Protein AF-A0A3P6RT43-F1 (afdb_monomer)

Radius of gyration: 14.68 Å; Cα contacts (8 Å, |Δi|>4): 23; chains: 1; bounding box: 28×42×31 Å

Structure (mmCIF, N/CA/C/O backbone):
data_AF-A0A3P6RT43-F1
#
_entry.id   AF-A0A3P6RT43-F1
#
loop_
_atom_site.group_PDB
_atom_site.id
_atom_site.type_symbol
_atom_site.label_atom_id
_atom_site.label_alt_id
_atom_site.label_comp_id
_atom_site.label_asym_id
_atom_site.label_entity_id
_atom_site.label_seq_id
_atom_site.pdbx_PDB_ins_code
_atom_site.Cartn_x
_atom_site.Cartn_y
_atom_site.Cartn_z
_atom_site.occupancy
_atom_site.B_iso_or_equiv
_atom_site.auth_seq_id
_atom_site.auth_comp_id
_atom_site.auth_asym_id
_atom_site.auth_atom_id
_atom_site.pdbx_PDB_model_num
ATOM 1 N N . MET A 1 1 ? -15.070 -26.432 -20.904 1.00 39.81 1 MET A N 1
ATOM 2 C CA . MET A 1 1 ? -13.619 -26.193 -21.029 1.00 39.81 1 MET A CA 1
ATOM 3 C C . MET A 1 1 ? -13.363 -24.868 -20.346 1.00 39.81 1 MET A C 1
ATOM 5 O O . MET A 1 1 ? -13.881 -23.865 -20.817 1.00 39.81 1 MET A O 1
ATOM 9 N N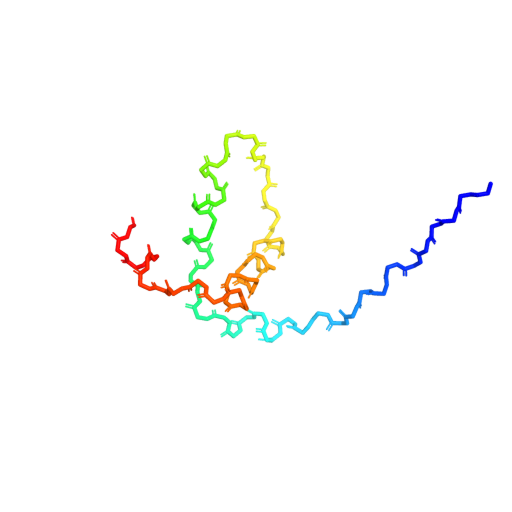 . SER A 1 2 ? -12.738 -24.894 -19.173 1.00 47.19 2 SER A N 1
ATOM 10 C CA . SER A 1 2 ? -12.395 -23.682 -18.429 1.00 47.19 2 SER A CA 1
ATOM 11 C C . SER A 1 2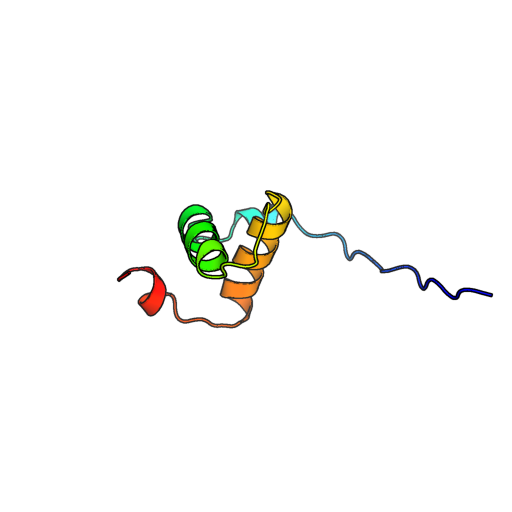 ? -11.170 -23.069 -19.102 1.00 47.19 2 SER A C 1
ATOM 13 O O . SER A 1 2 ? -10.124 -23.705 -19.139 1.00 47.19 2 SER A O 1
ATOM 15 N N . ASN A 1 3 ? -11.322 -21.895 -19.714 1.00 50.19 3 ASN A N 1
ATOM 16 C CA . ASN A 1 3 ? -10.193 -21.124 -20.226 1.00 50.19 3 ASN A CA 1
ATOM 17 C C . ASN A 1 3 ? -9.596 -20.353 -19.048 1.00 50.19 3 ASN A C 1
ATOM 19 O O . ASN A 1 3 ? -10.070 -19.274 -18.703 1.00 50.19 3 ASN A O 1
ATOM 23 N N . GLU A 1 4 ? -8.610 -20.944 -18.391 1.00 59.56 4 GLU A N 1
ATOM 24 C CA . GLU A 1 4 ? -7.730 -20.244 -17.461 1.00 59.56 4 GLU A CA 1
ATOM 25 C C . GLU A 1 4 ? -6.568 -19.667 -18.275 1.00 59.56 4 GLU A C 1
ATOM 27 O O . GLU A 1 4 ? -5.601 -20.356 -18.592 1.00 59.56 4 GLU A O 1
ATOM 32 N N . GLU A 1 5 ? -6.726 -18.417 -18.722 1.00 54.41 5 GLU A N 1
ATOM 33 C CA . GLU A 1 5 ? -5.644 -17.701 -19.395 1.00 54.41 5 GLU A CA 1
ATOM 34 C C . GLU A 1 5 ? -4.469 -17.529 -18.416 1.00 54.41 5 GLU A C 1
ATOM 36 O O . GLU A 1 5 ? -4.687 -17.140 -17.262 1.00 54.41 5 GLU A O 1
ATOM 41 N N . PRO A 1 6 ? -3.229 -17.841 -18.830 1.00 53.41 6 PRO A N 1
ATOM 42 C CA . PRO A 1 6 ? -2.068 -17.692 -17.973 1.00 53.41 6 PRO A CA 1
ATOM 43 C C . PRO A 1 6 ? -1.872 -16.205 -17.677 1.00 53.41 6 PRO A C 1
ATOM 45 O O . PRO A 1 6 ? -1.616 -15.407 -18.574 1.00 53.41 6 PRO A O 1
ATOM 48 N N . ILE A 1 7 ? -2.008 -15.831 -16.407 1.00 63.00 7 ILE A N 1
ATOM 49 C CA . ILE A 1 7 ? -1.641 -14.500 -15.934 1.00 63.00 7 ILE A CA 1
ATOM 50 C C . ILE A 1 7 ? -0.122 -14.400 -16.104 1.00 63.00 7 ILE A C 1
ATOM 52 O O . ILE A 1 7 ? 0.626 -15.009 -15.337 1.00 63.00 7 ILE A O 1
ATOM 56 N N . GLU A 1 8 ? 0.334 -13.685 -17.135 1.00 53.44 8 GLU A N 1
ATOM 57 C CA . GLU A 1 8 ? 1.737 -13.303 -17.279 1.00 53.44 8 GLU A CA 1
ATOM 58 C C . GLU A 1 8 ? 2.099 -12.417 -16.086 1.00 53.44 8 GLU A C 1
ATOM 60 O O . GLU A 1 8 ? 1.805 -11.223 -16.038 1.00 53.44 8 GLU A O 1
ATOM 65 N N . VAL A 1 9 ? 2.692 -13.036 -15.066 1.00 54.94 9 VAL A N 1
ATOM 66 C CA . VAL A 1 9 ? 3.344 -12.323 -13.974 1.00 54.94 9 VAL A CA 1
ATOM 67 C C . VAL A 1 9 ? 4.638 -11.751 -14.530 1.00 54.94 9 VAL A C 1
ATOM 69 O O . VAL A 1 9 ? 5.703 -12.358 -14.429 1.00 54.94 9 VAL A O 1
ATOM 72 N N . ASP A 1 10 ? 4.513 -10.596 -15.184 1.00 56.88 10 ASP A N 1
ATOM 73 C CA . ASP A 1 10 ? 5.635 -9.732 -15.534 1.00 56.88 10 ASP A CA 1
ATOM 74 C C . ASP A 1 10 ? 6.559 -9.683 -14.314 1.00 56.88 10 ASP A C 1
ATOM 76 O O . ASP A 1 10 ? 6.089 -9.434 -13.197 1.00 56.88 10 ASP A O 1
ATOM 80 N N . ALA A 1 11 ? 7.821 -10.081 -14.494 1.00 60.72 11 ALA A N 1
ATOM 81 C CA . ALA A 1 11 ? 8.724 -10.374 -13.390 1.00 60.72 11 ALA A CA 1
ATOM 82 C C . ALA A 1 11 ? 8.804 -9.145 -12.482 1.00 60.72 11 ALA A C 1
ATOM 84 O O . ALA A 1 11 ? 9.412 -8.134 -12.826 1.00 60.72 11 ALA A O 1
ATOM 85 N N . VAL A 1 12 ? 8.123 -9.220 -11.339 1.00 61.38 12 VAL A N 1
ATOM 86 C CA . VAL A 1 12 ? 8.008 -8.100 -10.418 1.00 61.38 12 VAL A CA 1
ATOM 87 C C . VAL A 1 12 ? 9.411 -7.790 -9.915 1.00 61.38 12 VAL A C 1
ATOM 89 O O . VAL A 1 12 ? 9.986 -8.578 -9.162 1.00 61.38 12 VAL A O 1
ATOM 92 N N . ASP A 1 13 ? 9.964 -6.653 -10.339 1.00 73.81 13 ASP A N 1
ATOM 93 C CA . ASP A 1 13 ? 11.274 -6.195 -9.890 1.00 73.81 13 ASP A CA 1
ATOM 94 C C . ASP A 1 13 ? 11.188 -5.816 -8.404 1.00 73.81 13 ASP A C 1
ATOM 96 O O . ASP A 1 13 ? 10.782 -4.717 -8.004 1.00 73.81 13 ASP A O 1
ATOM 100 N N . LEU A 1 14 ? 11.529 -6.793 -7.565 1.00 69.94 14 LEU A N 1
ATOM 101 C CA . LEU A 1 14 ? 11.518 -6.681 -6.115 1.00 69.94 14 LEU A CA 1
ATOM 102 C C . LEU A 1 14 ? 12.474 -5.584 -5.633 1.00 69.94 14 LEU A C 1
ATOM 104 O O . LEU A 1 14 ? 12.198 -4.926 -4.628 1.00 69.94 14 LEU A O 1
ATOM 108 N N . GLU A 1 15 ? 13.573 -5.349 -6.346 1.00 76.06 15 GLU A N 1
ATOM 109 C CA . GLU A 1 15 ? 14.552 -4.321 -5.997 1.00 76.06 15 GLU A CA 1
ATOM 110 C C . GLU A 1 15 ? 13.931 -2.936 -6.181 1.00 76.06 15 GLU A C 1
ATOM 112 O O . GLU A 1 15 ? 14.053 -2.072 -5.311 1.00 76.06 15 GLU A O 1
ATOM 117 N N . ASP A 1 16 ? 13.166 -2.743 -7.250 1.00 75.75 16 ASP A N 1
ATOM 118 C CA . ASP A 1 16 ? 12.391 -1.526 -7.486 1.00 75.75 16 ASP A CA 1
ATOM 119 C C . ASP A 1 16 ? 11.188 -1.354 -6.551 1.00 75.75 16 ASP A C 1
ATOM 121 O O . ASP A 1 16 ? 10.750 -0.218 -6.312 1.00 75.75 16 ASP A O 1
ATOM 125 N N . MET A 1 17 ? 10.640 -2.437 -5.994 1.00 71.56 17 MET A N 1
ATOM 126 C CA . MET A 1 17 ? 9.644 -2.355 -4.918 1.00 71.56 17 MET A CA 1
ATOM 127 C C . MET A 1 17 ? 10.277 -1.907 -3.599 1.00 71.56 17 MET A C 1
ATOM 129 O O . MET A 1 17 ? 9.713 -1.057 -2.908 1.00 71.56 17 MET A O 1
ATOM 133 N N . LEU A 1 18 ? 11.458 -2.432 -3.266 1.00 72.25 18 LEU A N 1
ATOM 134 C CA . LEU A 1 18 ? 12.187 -2.103 -2.037 1.00 72.25 18 LEU A CA 1
ATOM 135 C C . LEU A 1 18 ? 12.754 -0.676 -2.043 1.00 72.25 18 LEU A C 1
ATOM 137 O O . LEU A 1 18 ? 12.930 -0.090 -0.978 1.00 72.25 18 LEU A O 1
ATOM 141 N N . LYS A 1 19 ? 12.976 -0.082 -3.223 1.00 77.44 19 LYS A N 1
ATOM 142 C CA . LYS A 1 19 ? 13.372 1.332 -3.383 1.00 77.44 19 LYS A CA 1
ATOM 143 C C . LYS A 1 19 ? 12.253 2.335 -3.055 1.00 77.44 19 LYS A C 1
ATOM 145 O O . LYS A 1 19 ? 12.485 3.543 -3.110 1.00 77.44 19 LYS A O 1
ATOM 150 N N . CYS A 1 20 ? 11.037 1.888 -2.729 1.00 74.12 20 CYS A N 1
ATOM 151 C CA . CYS A 1 20 ? 9.965 2.799 -2.332 1.00 74.12 20 CYS A CA 1
ATOM 152 C C . CYS A 1 20 ? 10.264 3.438 -0.968 1.00 74.12 20 CYS A C 1
ATOM 154 O O . CYS A 1 20 ? 10.299 2.759 0.051 1.00 74.12 20 CYS A O 1
ATOM 156 N N . ASN A 1 21 ? 10.374 4.768 -0.928 1.00 77.38 21 ASN A N 1
ATOM 157 C CA . ASN A 1 21 ? 10.611 5.530 0.308 1.00 77.38 21 ASN A CA 1
ATOM 158 C C . ASN A 1 21 ? 9.383 5.625 1.236 1.00 77.38 21 ASN A C 1
ATOM 160 O O . ASN A 1 21 ? 9.414 6.335 2.242 1.00 77.38 21 ASN A O 1
ATOM 164 N N . LEU A 1 22 ? 8.279 4.954 0.900 1.00 80.94 22 LEU A N 1
ATOM 165 C CA . LEU A 1 22 ? 7.051 5.025 1.676 1.00 80.94 22 LEU A CA 1
ATOM 166 C C . LEU A 1 22 ? 7.103 4.003 2.827 1.00 80.94 22 LEU A C 1
ATOM 168 O O . LEU A 1 22 ? 7.325 2.815 2.583 1.00 80.94 22 LEU A O 1
ATOM 172 N N . PRO A 1 23 ? 6.872 4.414 4.085 1.00 86.50 23 PRO A N 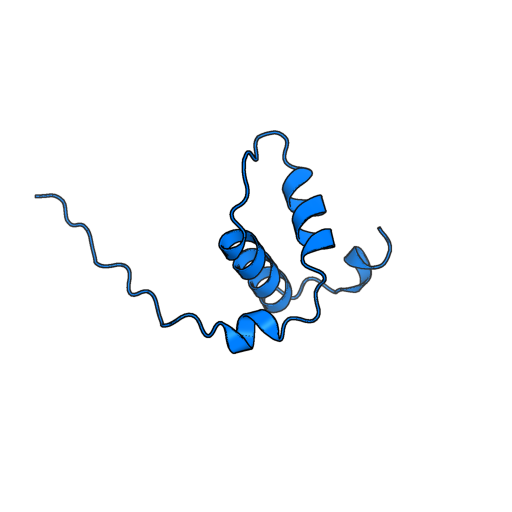1
ATOM 173 C CA . PRO A 1 23 ? 6.927 3.494 5.212 1.00 86.50 23 PRO A CA 1
ATOM 174 C C . PRO A 1 23 ? 5.787 2.471 5.133 1.00 86.50 23 PRO A C 1
ATOM 176 O O . PRO A 1 23 ? 4.616 2.795 5.351 1.00 86.50 23 PRO A O 1
ATOM 179 N N . THR A 1 24 ? 6.137 1.205 4.903 1.00 87.31 24 THR A N 1
ATOM 180 C CA . THR A 1 24 ? 5.191 0.074 4.824 1.00 87.31 24 THR A CA 1
ATOM 181 C C . THR A 1 24 ? 4.324 -0.057 6.079 1.00 87.31 24 THR A C 1
ATOM 183 O O . THR A 1 24 ? 3.164 -0.459 6.008 1.00 87.31 24 THR A O 1
ATOM 186 N N . SER A 1 25 ? 4.835 0.356 7.243 1.00 88.69 25 SER A N 1
ATOM 187 C CA . SER A 1 25 ? 4.077 0.409 8.497 1.00 88.69 25 SER A CA 1
ATOM 188 C C . SER A 1 25 ? 2.894 1.384 8.442 1.00 88.69 25 SER A C 1
ATOM 190 O O . SER A 1 25 ? 1.835 1.083 8.997 1.00 88.69 25 SER A O 1
ATOM 192 N N . ARG A 1 26 ? 3.035 2.529 7.760 1.00 88.50 26 ARG A N 1
ATOM 193 C CA . ARG A 1 26 ? 1.959 3.516 7.594 1.00 88.50 26 ARG A CA 1
ATOM 194 C C . ARG A 1 26 ? 0.915 3.019 6.608 1.00 88.50 26 ARG A C 1
ATOM 196 O O . ARG A 1 26 ? -0.272 3.106 6.913 1.00 88.50 26 ARG A O 1
ATOM 203 N N . VAL A 1 27 ? 1.364 2.428 5.502 1.00 89.81 27 VAL A N 1
ATOM 204 C CA . VAL A 1 27 ? 0.494 1.777 4.512 1.00 89.81 27 VAL A CA 1
ATOM 205 C C . VAL A 1 27 ? -0.339 0.686 5.186 1.00 89.81 27 VAL A C 1
ATOM 207 O O . VAL A 1 27 ? -1.561 0.687 5.086 1.00 89.81 27 VAL A O 1
ATOM 210 N N . LYS A 1 28 ? 0.290 -0.165 6.005 1.00 90.56 28 LYS A N 1
ATOM 211 C CA . LYS A 1 28 ? -0.398 -1.228 6.752 1.00 90.56 28 LYS A CA 1
ATOM 212 C C . LYS A 1 28 ? -1.476 -0.691 7.692 1.00 90.56 28 LYS A C 1
ATOM 214 O O . LYS A 1 28 ? -2.531 -1.306 7.816 1.00 90.56 28 LYS A O 1
ATOM 219 N N . LYS A 1 29 ? -1.219 0.432 8.372 1.00 91.81 29 LYS A N 1
ATOM 220 C CA . LYS A 1 29 ? -2.215 1.081 9.241 1.00 91.81 29 LYS A CA 1
ATOM 221 C C . LYS A 1 29 ? -3.416 1.594 8.446 1.00 91.81 29 LYS A C 1
ATOM 223 O O . LYS A 1 29 ? -4.527 1.478 8.940 1.00 91.81 29 LYS A O 1
ATOM 228 N N . ILE A 1 30 ? -3.195 2.123 7.242 1.00 91.50 30 ILE A N 1
ATOM 229 C CA . ILE A 1 30 ? -4.265 2.625 6.366 1.00 91.50 30 ILE A CA 1
ATOM 230 C C . ILE A 1 30 ? -5.116 1.479 5.846 1.00 91.50 30 ILE A C 1
ATOM 232 O O . ILE A 1 30 ? -6.332 1.550 5.945 1.00 91.50 30 ILE A O 1
ATOM 236 N N . CYS A 1 31 ? -4.492 0.397 5.376 1.00 90.38 31 CYS A N 1
ATOM 237 C CA . CYS A 1 31 ? -5.227 -0.794 4.955 1.00 90.38 31 CYS A CA 1
ATOM 238 C C . CYS A 1 31 ? -6.127 -1.326 6.085 1.00 90.38 31 CYS A C 1
ATOM 240 O O . CYS A 1 31 ? -7.253 -1.723 5.837 1.00 90.38 31 CYS A O 1
ATOM 242 N N . ARG A 1 32 ? -5.671 -1.260 7.343 1.00 91.75 32 ARG A N 1
ATOM 243 C CA . ARG A 1 32 ? -6.449 -1.671 8.526 1.00 91.75 32 ARG A CA 1
ATOM 244 C C . ARG A 1 32 ? -7.581 -0.723 8.936 1.00 91.75 32 ARG A C 1
ATOM 246 O O . ARG A 1 32 ? -8.262 -1.018 9.913 1.00 91.75 32 ARG A O 1
ATOM 253 N N . LEU A 1 33 ? -7.760 0.409 8.257 1.00 92.06 33 LEU A N 1
ATOM 254 C CA . LEU A 1 33 ? -8.962 1.227 8.440 1.00 92.06 33 LEU A CA 1
ATOM 255 C C . LEU A 1 33 ? -10.196 0.549 7.834 1.00 92.06 33 LEU A C 1
ATOM 257 O O . LEU A 1 33 ? -11.309 0.884 8.227 1.00 92.06 33 LEU A O 1
ATOM 261 N N . ASP A 1 34 ? -9.997 -0.398 6.915 1.00 91.75 34 ASP A N 1
ATOM 262 C CA . ASP A 1 34 ? -11.055 -1.257 6.402 1.00 91.75 34 ASP A CA 1
ATOM 263 C C . ASP A 1 34 ? -11.367 -2.370 7.428 1.00 91.75 34 ASP A C 1
ATOM 265 O O . ASP A 1 34 ? -10.488 -3.194 7.716 1.00 91.75 34 ASP A O 1
ATOM 269 N N . PRO A 1 35 ? -12.579 -2.392 8.017 1.00 92.00 35 PRO A N 1
ATOM 270 C CA . PRO A 1 35 ? -12.956 -3.373 9.032 1.00 92.00 35 PRO A CA 1
ATOM 271 C C . PRO A 1 35 ? -13.114 -4.794 8.477 1.00 92.00 35 PRO A C 1
ATOM 273 O O . PRO A 1 35 ? -13.018 -5.749 9.250 1.00 92.00 35 PRO A O 1
ATOM 276 N N . ASP A 1 36 ? -13.329 -4.943 7.169 1.00 95.12 36 ASP A N 1
ATOM 277 C CA . ASP A 1 36 ? -13.506 -6.242 6.517 1.00 95.12 36 ASP A CA 1
ATOM 278 C C . ASP A 1 36 ? -12.162 -6.846 6.078 1.00 95.12 36 ASP A C 1
ATOM 280 O O . ASP A 1 36 ? -12.077 -8.017 5.689 1.00 95.12 36 ASP A O 1
ATOM 284 N N . LEU A 1 37 ? -11.076 -6.072 6.175 1.00 88.94 37 LEU A N 1
ATOM 285 C CA . LEU A 1 37 ? -9.752 -6.533 5.799 1.00 88.94 37 LEU A CA 1
ATOM 286 C C . LEU A 1 37 ? -9.149 -7.442 6.878 1.00 88.94 37 LEU A C 1
ATOM 288 O O . LEU A 1 37 ? -8.741 -7.007 7.956 1.00 88.94 37 LEU A O 1
ATOM 292 N N . GLY A 1 38 ? -9.038 -8.729 6.543 1.00 90.31 38 GLY A N 1
ATOM 293 C CA . GLY A 1 38 ? -8.415 -9.748 7.385 1.00 90.31 38 GLY A CA 1
ATOM 294 C C . GLY A 1 38 ? -6.879 -9.690 7.413 1.00 90.31 38 GLY A C 1
ATOM 295 O O . GLY A 1 38 ? -6.247 -8.671 7.702 1.00 90.31 38 GLY A O 1
ATOM 296 N N . MET A 1 39 ? -6.234 -10.830 7.160 1.00 91.56 39 MET A N 1
ATOM 297 C CA . MET A 1 39 ? -4.771 -10.906 7.137 1.00 91.56 39 MET A CA 1
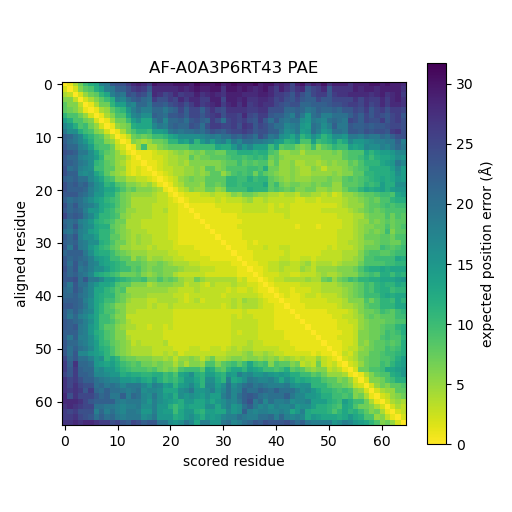ATOM 298 C C . MET A 1 39 ? -4.201 -10.307 5.847 1.00 91.56 39 MET A C 1
ATOM 300 O O . MET A 1 39 ? -4.594 -10.689 4.752 1.00 91.56 39 MET A O 1
ATOM 304 N N . ILE A 1 40 ? -3.220 -9.412 5.989 1.00 90.25 40 ILE A N 1
ATOM 305 C CA . ILE A 1 40 ? -2.460 -8.844 4.869 1.00 90.25 40 ILE A CA 1
ATOM 306 C C . ILE A 1 40 ? -1.118 -9.568 4.793 1.00 90.25 40 ILE A C 1
ATOM 308 O O . ILE A 1 40 ? -0.324 -9.493 5.739 1.00 90.25 40 ILE A O 1
ATOM 312 N N . ALA A 1 41 ? -0.870 -10.252 3.679 1.00 90.06 41 ALA A N 1
ATOM 313 C CA . ALA A 1 41 ? 0.423 -10.856 3.390 1.00 90.06 41 ALA A CA 1
ATOM 314 C C . ALA A 1 41 ? 1.499 -9.775 3.154 1.00 90.06 41 ALA A C 1
ATOM 316 O O . ALA A 1 41 ? 1.207 -8.647 2.747 1.00 90.06 41 ALA A O 1
ATOM 317 N N . SER A 1 42 ? 2.754 -10.086 3.477 1.00 86.75 42 SER A N 1
ATOM 318 C CA . SER A 1 42 ? 3.845 -9.100 3.441 1.00 86.75 42 SER A CA 1
ATOM 319 C C . SER A 1 42 ? 4.140 -8.584 2.029 1.00 86.75 42 SER A C 1
ATOM 321 O O . SER A 1 42 ? 4.454 -7.409 1.860 1.00 86.75 42 SER A O 1
ATOM 323 N N . ASP A 1 43 ? 4.011 -9.443 1.025 1.00 88.94 43 ASP A N 1
ATOM 324 C CA . ASP A 1 43 ? 4.131 -9.131 -0.401 1.00 88.94 43 ASP A CA 1
ATOM 325 C C . ASP A 1 43 ? 3.000 -8.214 -0.884 1.00 88.94 43 ASP A C 1
ATOM 327 O O . ASP A 1 43 ? 3.269 -7.181 -1.497 1.00 88.94 43 ASP A O 1
ATOM 331 N N . ALA A 1 44 ? 1.750 -8.507 -0.517 1.00 89.00 44 ALA A N 1
ATOM 332 C CA . ALA A 1 44 ? 0.595 -7.662 -0.816 1.00 89.00 44 ALA A CA 1
ATOM 333 C C . ALA A 1 44 ? 0.805 -6.226 -0.309 1.00 89.00 44 ALA A C 1
ATOM 335 O O . ALA A 1 44 ? 0.519 -5.258 -1.013 1.00 89.00 44 ALA A O 1
ATOM 336 N N . LEU A 1 45 ? 1.385 -6.071 0.884 1.00 89.31 45 LEU A N 1
ATOM 337 C CA . LEU A 1 45 ? 1.713 -4.758 1.436 1.00 89.31 45 LEU A CA 1
ATOM 338 C C . LEU A 1 45 ? 2.762 -4.008 0.598 1.00 89.31 45 LEU A C 1
ATOM 340 O O . LEU A 1 45 ? 2.647 -2.792 0.430 1.00 89.31 45 LEU A O 1
ATOM 344 N N . LEU A 1 46 ? 3.765 -4.702 0.055 1.00 87.69 46 LEU A N 1
ATOM 345 C CA . LEU A 1 46 ? 4.768 -4.102 -0.830 1.00 87.69 46 LEU A CA 1
ATOM 346 C C . LEU A 1 46 ? 4.137 -3.641 -2.153 1.00 87.69 46 LEU A C 1
ATOM 348 O O . LEU A 1 46 ? 4.438 -2.539 -2.615 1.00 87.69 46 LEU A O 1
ATOM 352 N N . PHE A 1 47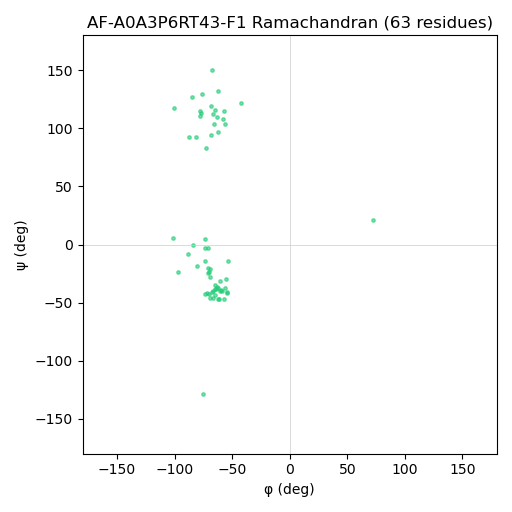 ? 3.211 -4.419 -2.724 1.00 88.19 47 PHE A N 1
ATOM 353 C CA . PHE A 1 47 ? 2.482 -4.033 -3.939 1.00 88.19 47 PHE A CA 1
ATOM 354 C C . PHE A 1 47 ? 1.634 -2.783 -3.730 1.00 88.19 47 PHE A C 1
ATOM 356 O O . PHE A 1 47 ? 1.721 -1.838 -4.515 1.00 88.19 47 PHE A O 1
ATOM 363 N N . VAL A 1 48 ? 0.881 -2.726 -2.630 1.00 88.25 48 VAL A N 1
ATOM 364 C CA . VAL A 1 48 ? 0.094 -1.537 -2.267 1.00 88.25 48 VAL A CA 1
ATOM 365 C C . VAL A 1 48 ? 1.006 -0.325 -2.067 1.00 88.25 48 VAL A C 1
ATOM 367 O O . VAL A 1 48 ? 0.693 0.780 -2.515 1.00 88.25 48 VAL A O 1
ATOM 370 N N . THR A 1 49 ? 2.169 -0.529 -1.447 1.00 88.12 49 THR A N 1
ATOM 371 C CA . THR A 1 49 ? 3.167 0.529 -1.237 1.00 88.12 49 THR A CA 1
ATOM 372 C C . THR A 1 49 ? 3.670 1.092 -2.573 1.00 88.12 49 THR A C 1
ATOM 374 O O . THR A 1 49 ? 3.667 2.310 -2.758 1.00 88.12 49 THR A O 1
ATOM 377 N N . LYS A 1 50 ? 4.024 0.233 -3.540 1.00 86.25 50 LYS A N 1
ATOM 378 C CA . LYS A 1 50 ? 4.457 0.651 -4.887 1.00 86.25 50 LYS A CA 1
ATOM 379 C C . LYS A 1 50 ? 3.334 1.343 -5.666 1.00 86.25 50 LYS A C 1
ATOM 381 O O . LYS A 1 50 ? 3.562 2.393 -6.268 1.00 86.25 50 LYS A O 1
ATOM 386 N N . ALA A 1 51 ? 2.117 0.802 -5.616 1.00 85.06 51 ALA A N 1
ATOM 387 C CA . ALA A 1 51 ? 0.951 1.373 -6.288 1.00 85.06 51 ALA A CA 1
ATOM 388 C C . ALA A 1 51 ? 0.606 2.775 -5.759 1.00 85.06 51 ALA A C 1
ATOM 390 O O . ALA A 1 51 ? 0.270 3.665 -6.540 1.00 85.06 51 ALA A O 1
ATOM 391 N N . THR A 1 52 ? 0.763 3.009 -4.453 1.00 83.81 52 THR A N 1
ATOM 392 C CA . THR A 1 52 ? 0.553 4.331 -3.834 1.00 83.81 52 THR A CA 1
ATOM 393 C C . THR A 1 52 ? 1.491 5.392 -4.425 1.00 83.81 52 THR A C 1
ATOM 395 O O . THR A 1 52 ? 1.070 6.516 -4.684 1.00 83.81 52 THR A O 1
ATOM 398 N N . VAL A 1 53 ? 2.751 5.034 -4.702 1.00 79.31 53 VAL A N 1
ATOM 399 C CA . VAL A 1 53 ? 3.722 5.936 -5.349 1.00 79.31 53 VAL A CA 1
ATOM 400 C C . VAL A 1 53 ? 3.355 6.181 -6.815 1.00 79.31 53 V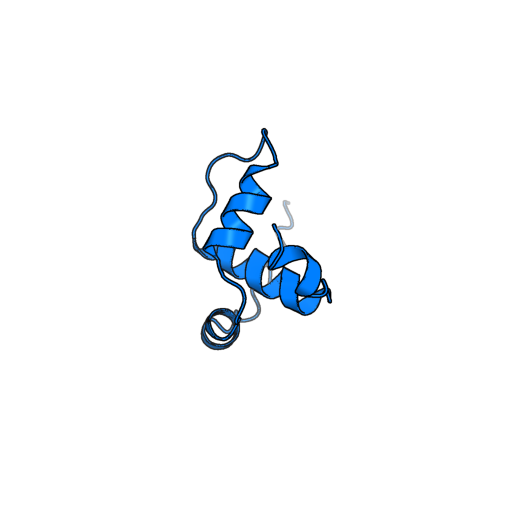AL A C 1
ATOM 402 O O . VAL A 1 53 ? 3.403 7.316 -7.281 1.00 79.31 53 VAL A O 1
ATOM 405 N N . SER A 1 54 ? 2.949 5.132 -7.539 1.00 72.25 54 SER A N 1
ATOM 406 C CA . SER A 1 54 ? 2.617 5.227 -8.968 1.00 72.25 54 SER A CA 1
ATOM 407 C C . SER A 1 54 ? 1.341 6.023 -9.251 1.00 72.25 54 SER A C 1
ATOM 409 O O . SER A 1 54 ? 1.204 6.596 -10.328 1.00 72.25 54 SER A O 1
ATOM 411 N N . THR A 1 55 ? 0.397 6.044 -8.311 1.00 66.12 55 THR A N 1
ATOM 412 C CA . THR A 1 55 ? -0.902 6.724 -8.456 1.00 66.12 55 THR A CA 1
ATOM 413 C C . THR A 1 55 ? -0.849 8.216 -8.113 1.00 66.12 55 THR A C 1
ATOM 415 O O . THR A 1 55 ? -1.855 8.908 -8.248 1.00 66.12 55 THR A O 1
ATOM 418 N N . GLY A 1 56 ? 0.317 8.744 -7.719 1.00 59.81 56 GLY A N 1
ATOM 419 C CA . GLY A 1 56 ? 0.510 10.179 -7.498 1.00 59.81 56 GLY A CA 1
ATOM 420 C C . GLY A 1 56 ? -0.164 10.722 -6.237 1.00 59.81 56 GLY A C 1
ATOM 421 O O . GLY A 1 56 ? -0.391 11.929 -6.147 1.00 59.81 56 GLY A O 1
ATOM 422 N N . PHE A 1 57 ? -0.473 9.871 -5.250 1.00 59.22 57 PHE A N 1
ATOM 423 C CA . PHE A 1 57 ? -0.877 10.345 -3.926 1.00 59.22 57 PHE A CA 1
ATOM 424 C C . PHE A 1 57 ? 0.246 11.217 -3.353 1.00 59.22 57 PHE A C 1
ATOM 426 O O . PHE A 1 57 ? 1.315 10.727 -2.989 1.00 59.22 57 PHE A O 1
ATOM 433 N N . SER A 1 58 ? 0.008 12.531 -3.308 1.00 52.59 58 SER A N 1
ATOM 434 C CA . SER A 1 58 ? 0.940 13.493 -2.732 1.00 52.59 58 SER A CA 1
ATOM 435 C C . SER A 1 58 ? 1.220 13.105 -1.282 1.00 52.59 58 SER A C 1
ATOM 437 O O . SER A 1 58 ? 0.341 13.117 -0.419 1.00 52.59 58 SER A O 1
ATOM 439 N N . TYR A 1 59 ? 2.472 12.745 -1.028 1.00 55.19 59 TYR A N 1
ATOM 440 C CA . TYR A 1 59 ? 3.033 12.274 0.241 1.00 55.19 59 TYR A CA 1
ATOM 441 C C . TYR A 1 59 ? 2.778 13.226 1.426 1.00 55.19 59 TYR A C 1
ATOM 443 O O . TYR A 1 59 ? 2.910 12.800 2.574 1.00 55.19 59 TYR A O 1
ATOM 451 N N . CYS A 1 60 ? 2.362 14.476 1.175 1.00 47.66 60 CYS A N 1
ATOM 452 C CA . CYS A 1 60 ? 1.939 15.413 2.218 1.00 47.66 60 CYS A CA 1
ATOM 453 C C . CYS A 1 60 ? 0.836 14.838 3.118 1.00 47.66 60 CYS A C 1
ATOM 455 O O . CYS A 1 60 ? 0.936 14.955 4.332 1.00 47.66 60 CYS A O 1
ATOM 457 N N . SER A 1 61 ? -0.163 14.138 2.570 1.00 51.03 61 SER A N 1
ATOM 458 C CA . SER A 1 6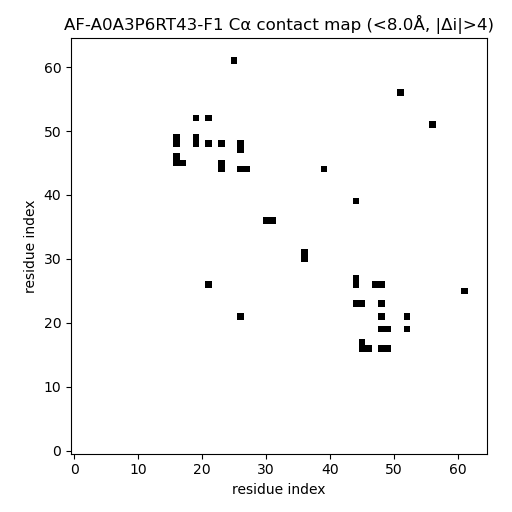1 ? -1.294 13.659 3.385 1.00 51.03 61 SER A CA 1
ATOM 459 C C . SER A 1 61 ? -0.958 12.476 4.303 1.00 51.03 61 SER A C 1
ATOM 461 O O . SER A 1 61 ? -1.733 12.167 5.203 1.00 51.03 61 SER A O 1
ATOM 463 N N . LEU A 1 62 ? 0.180 11.804 4.096 1.00 52.84 62 LEU A N 1
ATOM 464 C CA . LEU A 1 62 ? 0.594 10.639 4.890 1.00 52.84 62 LEU A CA 1
ATOM 465 C C . LEU A 1 62 ? 1.571 10.985 6.018 1.00 52.84 62 LEU A C 1
ATOM 467 O O . LEU A 1 62 ? 1.665 10.225 6.981 1.00 52.84 62 LEU A O 1
ATOM 471 N N . SER A 1 63 ? 2.298 12.100 5.898 1.00 51.12 63 SER A N 1
ATOM 472 C CA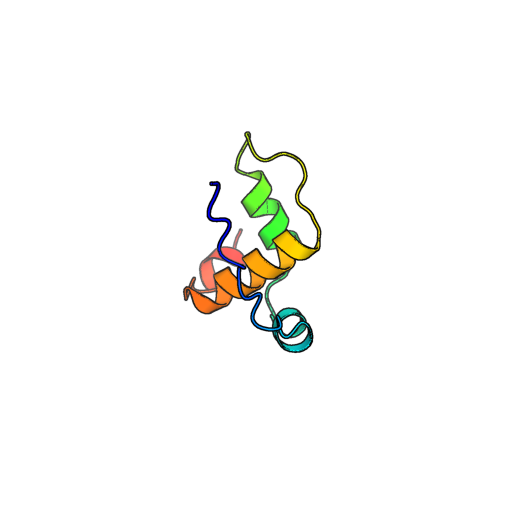 . SER A 1 63 ? 3.267 12.539 6.910 1.00 51.12 63 SER A CA 1
ATOM 473 C C . SER A 1 63 ? 2.620 13.251 8.105 1.00 51.12 63 SER A C 1
ATOM 475 O O . SER A 1 63 ? 3.259 13.366 9.146 1.00 51.12 63 SER A O 1
ATOM 477 N N . GLU A 1 64 ? 1.383 13.733 7.966 1.00 52.34 64 GLU A N 1
ATOM 478 C CA . GLU A 1 64 ? 0.696 14.570 8.968 1.00 52.34 64 GLU A CA 1
ATOM 479 C C . GLU A 1 64 ? -0.322 13.808 9.833 1.00 52.34 64 GLU A C 1
ATOM 481 O O . GLU A 1 64 ? -1.040 14.407 10.631 1.00 52.34 64 GLU A O 1
ATOM 486 N N . MET A 1 65 ? -0.408 12.487 9.679 1.00 52.38 65 MET A N 1
ATOM 487 C CA . MET A 1 65 ? -1.499 11.663 10.203 1.00 52.38 65 MET A CA 1
ATOM 488 C C . MET A 1 65 ? -0.922 10.437 10.906 1.00 52.38 65 MET A C 1
ATOM 490 O O . MET A 1 65 ? -1.467 10.019 11.945 1.00 52.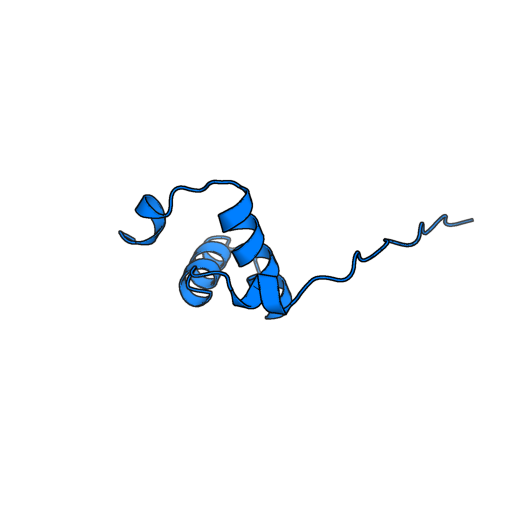38 65 MET A O 1
#

Foldseek 3Di:
DDPPDDDPPPPPPVVVLVPQPDPLVLLVVVCVVPVPDDDDDPVNSSVSSVVCVVVPPDCVVSVVD

Secondary structure (DSSP, 8-state):
-------------HHHHHT--S-HHHHHHHHTTSTT--PPPHHHHHHHHHHHHHTT--THHHH--

Sequence (65 aa):
MSNEEPIEVDAVDLEDMLKCNLPTSRVKKICRLDPDLGMIASDALLFVTKATVSTGFSYCSLSEM

InterPro domains:
  IPR003958 Transcription factor CBF/NF-Y/archaeal histone domain [PF00808] (21-53)
  IPR009072 Histone-fold [G3DSA:1.10.20.10] (2-54)
  IPR009072 Histone-fold [SSF47113] (21-52)

Solvent-accessible surface area (backbone atoms only — not comparable to full-atom values): 4388 Å² total; per-residue (Å²): 132,86,84,78,76,81,78,80,73,68,81,74,58,60,70,70,46,67,66,49,89,66,61,60,72,58,53,53,54,56,59,59,70,41,88,85,57,75,90,80,54,76,64,58,48,47,52,52,52,45,49,45,62,76,70,64,62,65,64,69,74,67,77,80,112

pLDDT: mean 74.4, std 16.07, range [39.81, 95.12]

Organism: Cylicostephanus goldi (NCBI:txid71465)

Nearest PDB structures (foldseek):
  6y36-assembly1_C  TM=8.466E-01  e=3.190E-01  Aspergillus fumigatus Af293

Mean predicted aligned error: 10.5 Å